Protein AF-P04823-F1 (afdb_monomer)

Organism: Rattus norvegicus (NCBI:txid10116)

Secondary structure (DSSP, 8-state):
-----TTHHHHHHHHHHHHHHHSTT----S--------EEE-HHHHHHHHHHHS-------HHHHHHHH-GGGHHHHHHHHHHHHHHH-TT-TTSHHHHHHHHHHHSPPPTTGGGS------SHHHHHHHHHHHHHT-TT---EEEPPPPPPPS------------

InterPro domains:
  IPR002183 Interleukin-3 [PF02059] (30-138)
  IPR002183 Interleukin-3 [PIRSF001939] (8-153)
  IPR002183 Interleukin-3 [PR00430] (43-54)
  IPR002183 Interleukin-3 [PR00430] (63-81)
  IPR002183 Interleukin-3 [PR00430] (126-138)
  IPR002183 Interleukin-3 [PTHR48489] (9-153)
  IPR009079 Four-helical cytokine-like, core [G3DSA:1.20.1250.10] (30-156)
  IPR009079 Four-helical cytokine-like, core [SSF47266] (41-144)

Radius of gyration: 30.12 Å; Cα contacts (8 Å, |Δi|>4): 145; chains: 1; bounding box: 92×44×74 Å

pLDDT: mean 78.8, std 20.77, range [36.59, 98.0]

Solvent-accessible surface area (backbone atoms only — not comparable to full-atom values): 10436 Å² total; per-residue (Å²): 138,85,78,86,80,86,62,66,63,65,59,63,62,49,57,64,58,57,59,59,60,61,65,71,70,59,74,70,93,66,84,82,72,87,65,61,58,65,40,74,43,58,37,54,58,48,43,50,58,49,50,74,76,38,75,98,54,82,72,82,59,64,68,60,52,52,55,50,62,34,74,88,37,46,44,36,33,52,54,38,51,52,53,51,36,52,74,68,44,67,82,35,89,77,52,50,57,66,45,55,57,55,44,49,61,50,41,69,83,58,93,64,44,87,80,51,85,48,69,86,65,89,46,68,67,52,37,43,22,50,50,43,56,31,49,71,62,59,76,80,49,50,71,34,78,24,64,51,75,80,76,80,67,98,69,85,90,79,92,65,86,72,75,84,64,100

Structure (mmCIF, N/CA/C/O backbone):
data_AF-P04823-F1
#
_entry.id   AF-P04823-F1
#
loop_
_atom_site.group_PDB
_atom_site.id
_atom_site.type_symbol
_atom_site.label_atom_id
_atom_site.label_alt_id
_atom_site.label_comp_id
_atom_site.label_asym_id
_atom_site.label_entity_id
_atom_site.label_seq_id
_atom_site.pdbx_PDB_ins_code
_atom_site.Cartn_x
_atom_site.Cartn_y
_atom_site.Cartn_z
_atom_site.occupancy
_atom_site.B_iso_or_equiv
_atom_site.auth_seq_id
_atom_site.auth_comp_id
_atom_site.auth_asym_id
_atom_site.auth_atom_id
_atom_site.pdbx_PDB_model_num
ATOM 1 N N . MET A 1 1 ? -77.287 -32.000 57.764 1.00 40.62 1 MET A N 1
ATOM 2 C CA . MET A 1 1 ? -76.406 -32.674 56.788 1.00 40.62 1 MET A CA 1
ATOM 3 C C . MET A 1 1 ? -74.976 -32.273 57.113 1.00 40.62 1 MET A C 1
ATOM 5 O O . MET A 1 1 ? -74.747 -31.126 57.470 1.00 40.62 1 MET A O 1
ATOM 9 N N . VAL A 1 2 ? -74.087 -33.256 57.140 1.00 40.62 2 VAL A N 1
ATOM 10 C CA . VAL A 1 2 ? -72.728 -33.217 57.691 1.00 40.62 2 VAL A CA 1
ATOM 11 C C . VAL A 1 2 ? -71.772 -32.410 56.801 1.00 40.62 2 VAL A C 1
ATOM 13 O O . VAL A 1 2 ? -71.825 -32.527 55.585 1.00 40.62 2 VAL A O 1
ATOM 16 N N . LEU A 1 3 ? -70.934 -31.616 57.475 1.00 41.72 3 LEU A N 1
ATOM 17 C CA . LEU A 1 3 ? -69.547 -31.221 57.183 1.00 41.72 3 LEU A CA 1
ATOM 18 C C . LEU A 1 3 ? -69.120 -30.888 55.737 1.00 41.72 3 LEU A C 1
ATOM 20 O O . LEU A 1 3 ? -69.034 -31.739 54.862 1.00 41.72 3 LEU A O 1
ATOM 24 N N . ALA A 1 4 ? -68.663 -29.640 55.610 1.00 42.84 4 ALA A N 1
ATOM 25 C CA . ALA A 1 4 ? -67.348 -29.259 55.094 1.00 42.84 4 ALA A CA 1
ATOM 26 C C . ALA A 1 4 ? -66.837 -29.936 53.808 1.00 42.84 4 ALA A C 1
ATOM 28 O O . ALA A 1 4 ? -66.298 -31.038 53.819 1.00 42.84 4 ALA A O 1
ATOM 29 N N . SER A 1 5 ? -66.781 -29.148 52.735 1.00 52.03 5 SER A N 1
ATOM 30 C CA . SER A 1 5 ? -65.640 -29.216 51.821 1.00 52.03 5 SER A CA 1
ATOM 31 C C . SER A 1 5 ? -65.336 -27.824 51.272 1.00 52.03 5 SER A C 1
ATOM 33 O O . SER A 1 5 ? -65.632 -27.474 50.135 1.00 52.03 5 SER A O 1
ATOM 35 N N . SER A 1 6 ? -64.764 -26.991 52.142 1.00 53.19 6 SER A N 1
ATOM 36 C CA . SER A 1 6 ? -64.259 -25.648 51.830 1.00 53.19 6 SER A CA 1
ATOM 37 C C . SER A 1 6 ? -62.862 -25.688 51.193 1.00 53.19 6 SER A C 1
ATOM 39 O O . SER A 1 6 ? -62.026 -24.838 51.484 1.00 53.19 6 SER A O 1
ATOM 41 N N . THR A 1 7 ? -62.566 -26.678 50.347 1.00 54.25 7 THR A N 1
ATOM 42 C CA . THR A 1 7 ? -61.258 -26.807 49.672 1.00 54.25 7 THR A CA 1
ATOM 43 C C . THR A 1 7 ? -61.274 -26.360 48.210 1.00 54.25 7 THR A C 1
ATOM 45 O O . THR A 1 7 ? -60.218 -26.276 47.589 1.00 54.25 7 THR A O 1
ATOM 48 N N . THR A 1 8 ? -62.424 -25.966 47.656 1.00 54.59 8 THR A N 1
ATOM 49 C CA . THR A 1 8 ? -62.510 -25.476 46.267 1.00 54.59 8 THR A CA 1
ATOM 50 C C . THR A 1 8 ? -61.957 -24.062 46.065 1.00 54.59 8 THR A C 1
ATOM 52 O O . THR A 1 8 ? -61.615 -23.703 44.943 1.00 54.59 8 THR A O 1
ATOM 55 N N . SER A 1 9 ? -61.781 -23.267 47.126 1.00 60.22 9 SER A N 1
ATOM 56 C CA . SER A 1 9 ? -61.265 -21.893 46.991 1.00 60.22 9 SER A CA 1
ATOM 57 C C . SER A 1 9 ? -59.746 -21.833 46.760 1.00 60.22 9 SER A C 1
ATOM 59 O O . SER A 1 9 ? -59.261 -20.992 46.004 1.00 60.22 9 SER A O 1
ATOM 61 N N . ILE A 1 10 ? -58.978 -22.771 47.333 1.00 55.28 10 ILE A N 1
ATOM 62 C CA . ILE A 1 10 ? -57.509 -22.774 47.199 1.00 55.28 10 ILE A CA 1
ATOM 63 C C . ILE A 1 10 ? -57.095 -23.132 45.761 1.00 55.28 10 ILE A C 1
ATOM 65 O O . ILE A 1 10 ? -56.166 -22.537 45.218 1.00 55.28 10 ILE A O 1
ATOM 69 N N . LEU A 1 11 ? -57.828 -24.040 45.105 1.00 53.28 11 LEU A N 1
ATOM 70 C CA . LEU A 1 11 ? -57.584 -24.396 43.703 1.00 53.28 11 LEU A CA 1
ATOM 71 C C . LEU A 1 11 ? -57.913 -23.246 42.736 1.00 53.28 11 LEU A C 1
ATOM 73 O O . LEU A 1 11 ? -57.177 -23.045 41.771 1.00 53.28 11 LEU A O 1
ATOM 77 N N . CYS A 1 12 ? -58.939 -22.435 43.020 1.00 55.97 12 CYS A N 1
ATOM 78 C CA . CYS A 1 12 ? -59.243 -21.252 42.206 1.00 55.97 12 CYS A CA 1
ATOM 79 C C . CYS A 1 12 ? -58.143 -20.180 42.267 1.00 55.97 12 CYS A C 1
ATOM 81 O O . CYS A 1 12 ? -57.945 -19.470 41.285 1.00 55.97 12 CYS A O 1
ATOM 83 N N . MET A 1 13 ? -57.393 -20.085 43.370 1.00 55.62 13 MET A N 1
ATOM 84 C CA . MET A 1 13 ? -56.285 -19.126 43.502 1.00 55.62 13 MET A CA 1
ATOM 85 C C . MET A 1 13 ? -54.973 -19.616 42.865 1.00 55.62 13 MET A C 1
ATOM 87 O O . MET A 1 13 ? -54.113 -18.798 42.547 1.00 55.62 13 MET A O 1
ATOM 91 N N . LEU A 1 14 ? -54.813 -20.923 42.622 1.00 58.12 14 LEU A N 1
ATOM 92 C CA . LEU A 1 14 ? -53.625 -21.477 41.951 1.00 58.12 14 LEU A CA 1
ATOM 93 C C . LEU A 1 14 ? -53.670 -21.333 40.420 1.00 58.12 14 LEU A C 1
ATOM 95 O O . LEU A 1 14 ? -52.626 -21.190 39.784 1.00 58.12 14 LEU A O 1
ATOM 99 N N . LEU A 1 15 ? -54.864 -21.315 39.824 1.00 59.16 15 LEU A N 1
ATOM 100 C CA . LEU A 1 15 ? -55.054 -21.144 38.379 1.00 59.16 15 LEU A CA 1
ATOM 101 C C . LEU A 1 15 ? -54.519 -19.812 37.805 1.00 59.16 15 LEU A C 1
ATOM 103 O O . LEU A 1 15 ? -53.869 -19.864 36.758 1.00 59.16 15 LEU A O 1
ATOM 107 N N . PRO A 1 16 ? -54.686 -18.634 38.446 1.00 56.44 16 PRO A N 1
ATOM 108 C CA . PRO A 1 16 ? -54.078 -17.407 37.931 1.00 56.44 16 PRO A CA 1
ATOM 109 C C . PRO A 1 16 ? -52.546 -17.400 38.046 1.00 56.44 16 PRO A C 1
ATOM 111 O O . PRO A 1 16 ? -51.890 -16.752 37.232 1.00 56.44 16 PRO A O 1
ATOM 114 N N . LEU A 1 17 ? -51.951 -18.148 38.986 1.00 59.09 17 LEU A N 1
ATOM 115 C CA . LEU A 1 17 ? -50.492 -18.198 39.126 1.00 59.09 17 LEU A CA 1
ATOM 116 C C . LEU A 1 17 ? -49.827 -18.939 37.950 1.00 59.09 17 LEU A C 1
ATOM 118 O O . LEU A 1 17 ? -48.756 -18.542 37.505 1.00 59.09 17 LEU A O 1
ATOM 122 N N . LEU A 1 18 ? -50.479 -19.967 37.396 1.00 58.69 18 LEU A N 1
ATOM 123 C CA . LEU A 1 18 ? -49.960 -20.745 36.260 1.00 58.69 18 LEU A CA 1
ATOM 124 C C . LEU A 1 18 ? -50.021 -19.994 34.920 1.00 58.69 18 LEU A C 1
ATOM 126 O O . LEU A 1 18 ? -49.142 -20.177 34.079 1.00 58.69 18 LEU A O 1
ATOM 130 N N . MET A 1 19 ? -50.993 -19.097 34.733 1.00 59.22 19 MET A N 1
ATOM 131 C CA . MET A 1 19 ? -51.067 -18.261 33.524 1.00 59.22 19 MET A CA 1
ATOM 132 C C . MET A 1 19 ? -49.934 -17.223 33.458 1.00 59.22 19 MET A C 1
ATOM 134 O O . MET A 1 19 ? -49.481 -16.880 32.367 1.00 59.22 19 MET A O 1
ATOM 138 N N . LEU A 1 20 ? -49.424 -16.761 34.607 1.00 57.81 20 LEU A N 1
ATOM 139 C CA . LEU A 1 20 ? -48.300 -15.818 34.662 1.00 57.81 20 LEU A CA 1
ATOM 140 C C . LEU A 1 20 ? -46.975 -16.452 34.209 1.00 57.81 20 LEU A C 1
ATOM 142 O O . LEU A 1 20 ? -46.163 -15.777 33.580 1.00 57.81 20 LEU A O 1
ATOM 146 N N . PHE A 1 21 ? -46.776 -17.756 34.427 1.00 54.66 21 PHE A N 1
ATOM 147 C CA . PHE A 1 21 ? -45.569 -18.444 33.952 1.00 54.66 21 PHE A CA 1
ATOM 148 C C . PHE A 1 21 ? -45.566 -18.710 32.439 1.00 54.66 21 PHE A C 1
ATOM 150 O O . PHE A 1 21 ? -44.496 -18.896 31.863 1.00 54.66 21 PHE A O 1
ATOM 157 N N . HIS A 1 22 ? -46.716 -18.649 31.760 1.00 50.31 22 HIS A N 1
ATOM 158 C CA . HIS A 1 22 ? -46.770 -18.840 30.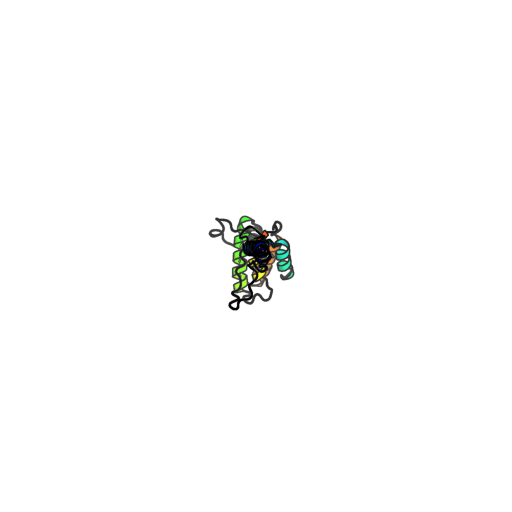307 1.00 50.31 22 HIS A CA 1
ATOM 159 C C . HIS A 1 22 ? -46.415 -17.592 29.487 1.00 50.31 22 HIS A C 1
ATOM 161 O O . HIS A 1 22 ? -46.068 -17.724 28.314 1.00 50.31 22 HIS A O 1
ATOM 167 N N . GLN A 1 23 ? -46.428 -16.395 30.083 1.00 51.19 23 GLN A N 1
ATOM 168 C CA . GLN A 1 23 ? -45.949 -15.183 29.404 1.00 51.19 23 GLN A CA 1
ATOM 169 C C . GLN A 1 23 ? -44.425 -15.000 29.503 1.00 51.19 23 GLN A C 1
ATOM 171 O O . GLN A 1 23 ? -43.860 -14.227 28.737 1.00 51.19 23 GLN A O 1
ATOM 176 N N . GLY A 1 24 ? -43.740 -15.756 30.371 1.00 51.25 24 GLY A N 1
ATOM 177 C CA . GLY A 1 24 ? -42.276 -15.731 30.492 1.00 51.25 24 GLY A CA 1
ATOM 178 C C . GLY A 1 24 ? -41.523 -16.528 29.419 1.00 51.25 24 GLY A C 1
ATOM 179 O O . GLY A 1 24 ? -40.315 -16.362 29.285 1.00 51.25 24 GLY A O 1
ATOM 180 N N . LEU A 1 25 ? -42.215 -17.373 28.643 1.00 48.38 25 LEU A N 1
ATOM 181 C CA . LEU A 1 25 ? -41.626 -18.137 27.532 1.00 48.38 25 LEU A CA 1
ATOM 182 C C . LEU A 1 25 ? -41.977 -17.589 26.147 1.00 48.38 25 LEU A C 1
ATOM 184 O O . LEU A 1 25 ? -41.623 -18.197 25.137 1.00 48.38 25 LEU A O 1
ATOM 188 N N . GLN A 1 26 ? -42.611 -16.417 26.079 1.00 46.41 26 GLN A N 1
ATOM 189 C CA . GLN A 1 26 ? -42.505 -15.608 24.874 1.00 46.41 26 GLN A CA 1
ATOM 190 C C . GLN A 1 26 ? -41.094 -15.027 24.867 1.00 46.41 26 GLN A C 1
ATOM 192 O O . GLN A 1 26 ? -40.849 -13.925 25.352 1.00 46.41 26 GLN A O 1
ATOM 197 N N . ILE A 1 27 ? -40.156 -15.830 24.351 1.00 41.59 27 ILE A N 1
ATOM 198 C CA . ILE A 1 27 ? -38.910 -15.351 23.765 1.00 41.59 27 ILE A CA 1
ATOM 199 C C . ILE A 1 27 ? -39.356 -14.281 22.780 1.00 41.59 27 ILE A C 1
ATOM 201 O O . ILE A 1 27 ? -39.873 -14.563 21.701 1.00 41.59 27 ILE A O 1
ATOM 205 N N . SER A 1 28 ? -39.294 -13.046 23.253 1.00 43.44 28 SER A N 1
ATOM 206 C CA . SER A 1 28 ? -39.579 -11.875 22.468 1.00 43.44 28 SER A CA 1
ATOM 207 C C . SER A 1 28 ? -38.518 -11.876 21.380 1.00 43.44 28 SER A C 1
ATOM 209 O O . SER A 1 28 ? -37.376 -11.494 21.622 1.00 43.44 28 SER A O 1
ATOM 211 N N . ASP A 1 29 ? -38.897 -12.308 20.180 1.00 48.09 29 ASP A N 1
ATOM 212 C CA . ASP A 1 29 ? -38.146 -12.133 18.932 1.00 48.09 29 ASP A CA 1
ATOM 213 C C . ASP A 1 29 ? -38.135 -10.644 18.519 1.00 48.09 29 ASP A C 1
ATOM 215 O O . ASP A 1 29 ? -38.262 -10.252 17.362 1.00 48.09 29 ASP A O 1
ATOM 219 N N . ARG A 1 30 ? -38.088 -9.760 19.520 1.00 36.97 30 ARG A N 1
ATOM 220 C CA . ARG A 1 30 ? -38.302 -8.331 19.403 1.00 36.97 30 ARG A CA 1
ATOM 221 C C . ARG A 1 30 ? -37.106 -7.625 20.011 1.00 36.97 30 ARG A C 1
ATOM 223 O O . ARG A 1 30 ? -37.131 -7.193 21.156 1.00 36.97 30 ARG A O 1
ATOM 230 N N . GLY A 1 31 ? -36.080 -7.528 19.173 1.00 50.50 31 GLY A N 1
ATOM 231 C CA . GLY A 1 31 ? -35.121 -6.433 19.163 1.00 50.50 31 GLY A CA 1
ATOM 232 C C . GLY A 1 31 ? -34.351 -6.237 20.461 1.00 50.50 31 GLY A C 1
ATOM 233 O O . GLY A 1 31 ? -34.670 -5.351 21.242 1.00 50.50 31 GLY A O 1
ATOM 234 N N . SER A 1 32 ? -33.271 -6.988 20.635 1.00 42.62 32 SER A N 1
ATOM 235 C CA . SER A 1 32 ? -32.143 -6.505 21.425 1.00 42.62 32 SER A CA 1
ATOM 236 C C . SER A 1 32 ? -30.887 -6.761 20.612 1.00 42.62 32 SER A C 1
ATOM 238 O O . SER A 1 32 ? -30.421 -7.884 20.461 1.00 42.62 32 SER A O 1
ATOM 240 N N . ASP A 1 33 ? -30.413 -5.680 20.007 1.00 45.34 33 ASP A N 1
ATOM 241 C CA . ASP A 1 33 ? -29.006 -5.463 19.727 1.00 45.34 33 ASP A CA 1
ATOM 242 C C . ASP A 1 33 ? -28.326 -6.502 18.832 1.00 45.34 33 ASP A C 1
ATOM 244 O O . ASP A 1 33 ? -27.230 -6.983 19.111 1.00 45.34 33 ASP A O 1
ATOM 248 N N . ALA A 1 34 ? -28.839 -6.618 17.605 1.00 46.88 34 ALA A N 1
ATOM 249 C CA . ALA A 1 34 ? -27.975 -6.754 16.428 1.00 46.88 34 ALA A CA 1
ATOM 250 C C . ALA A 1 34 ? -27.118 -5.482 16.198 1.00 46.88 34 ALA A C 1
ATOM 252 O O . ALA A 1 34 ? -26.800 -5.124 15.063 1.00 46.88 34 ALA A O 1
ATOM 253 N N . HIS A 1 35 ? -26.677 -4.820 17.277 1.00 49.09 35 HIS A N 1
ATOM 254 C CA . HIS A 1 35 ? -25.390 -4.153 17.323 1.00 49.09 35 HIS A CA 1
ATOM 255 C C . HIS A 1 35 ? -24.328 -5.240 17.117 1.00 49.09 35 HIS A C 1
ATOM 257 O O . HIS A 1 35 ? -23.563 -5.575 18.021 1.00 49.09 35 HIS A O 1
ATOM 263 N N . HIS A 1 36 ? -24.276 -5.800 15.901 1.00 54.69 36 HIS A N 1
ATOM 264 C CA . HIS A 1 36 ? -23.044 -6.288 15.318 1.00 54.69 36 HIS A CA 1
ATOM 265 C C . HIS A 1 36 ? -22.005 -5.259 15.720 1.00 54.69 36 HIS A C 1
ATOM 267 O O . HIS A 1 36 ? -22.132 -4.090 15.358 1.00 54.69 36 HIS A O 1
ATOM 273 N N . LEU A 1 37 ? -21.105 -5.664 16.611 1.00 59.41 37 LEU A N 1
ATOM 274 C CA . LEU A 1 37 ? -20.152 -4.785 17.264 1.00 59.41 37 LEU A CA 1
ATOM 275 C C . LEU A 1 37 ? -19.278 -4.179 16.165 1.00 59.41 37 LEU A C 1
ATOM 277 O O . LEU A 1 37 ? -18.270 -4.770 15.788 1.00 59.41 37 LEU A O 1
ATOM 281 N N . LEU A 1 38 ? -19.709 -3.054 15.594 1.00 68.00 38 LEU A N 1
ATOM 282 C CA . LEU A 1 38 ? -18.991 -2.348 14.549 1.00 68.00 38 LEU A CA 1
ATOM 283 C C . LEU A 1 38 ? -17.662 -1.943 15.165 1.00 68.00 38 LEU A C 1
ATOM 285 O O . LEU A 1 38 ? -17.609 -1.159 16.114 1.00 68.00 38 LEU A O 1
ATOM 289 N N . ARG A 1 39 ? -16.581 -2.531 14.662 1.00 80.38 39 ARG A N 1
ATOM 290 C CA . ARG A 1 39 ? -15.239 -2.148 15.072 1.00 80.38 39 ARG A CA 1
ATOM 291 C C . ARG A 1 39 ? -14.751 -1.100 14.091 1.00 80.38 39 ARG A C 1
ATOM 293 O O . ARG A 1 39 ? -14.839 -1.288 12.885 1.00 80.38 39 ARG A O 1
ATOM 300 N N . THR A 1 40 ? -14.180 -0.020 14.598 1.00 85.44 40 THR A N 1
ATOM 301 C CA . THR A 1 40 ? -13.481 0.939 13.743 1.00 85.44 40 THR A CA 1
ATOM 302 C C . THR A 1 40 ? -12.073 0.430 13.453 1.00 85.44 40 THR A C 1
ATOM 304 O O . THR A 1 40 ? -11.299 0.137 14.368 1.00 85.44 40 THR A O 1
ATOM 307 N N . LEU A 1 41 ? -11.743 0.310 12.172 1.00 89.00 41 LEU A N 1
ATOM 308 C CA . LEU A 1 41 ? -10.405 0.052 11.671 1.00 89.00 41 LEU A CA 1
ATOM 309 C C . LEU A 1 41 ? -9.658 1.381 11.541 1.00 89.00 41 LEU A C 1
ATOM 311 O O . LEU A 1 41 ? -10.032 2.235 10.736 1.00 89.00 41 LEU A O 1
ATOM 315 N N . ASP A 1 42 ? -8.588 1.553 12.314 1.00 92.62 42 ASP A N 1
ATOM 316 C CA . ASP A 1 42 ? -7.704 2.711 12.183 1.00 92.6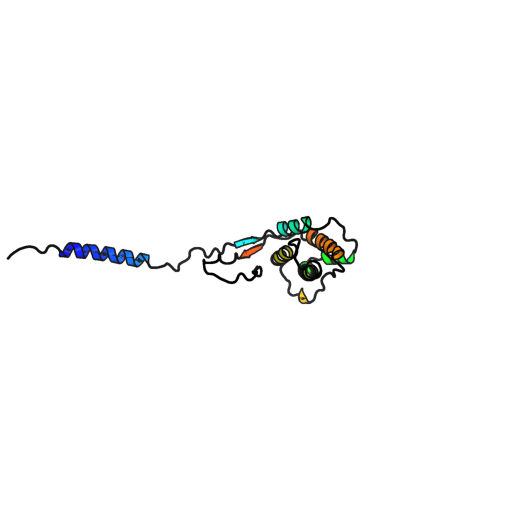2 42 ASP A CA 1
ATOM 317 C C . ASP A 1 42 ? -6.674 2.476 11.070 1.00 92.62 42 ASP A C 1
ATOM 319 O O . ASP A 1 42 ? -5.595 1.907 11.261 1.00 92.62 42 ASP A O 1
ATOM 323 N N . CYS A 1 43 ? -7.037 2.933 9.878 1.00 93.94 43 CYS A N 1
ATOM 324 C CA . CYS A 1 43 ? -6.236 2.814 8.669 1.00 93.94 43 CYS A CA 1
ATOM 325 C C . CYS A 1 43 ? -4.894 3.551 8.750 1.00 93.94 43 CYS A C 1
ATOM 327 O O . CYS A 1 43 ? -3.895 3.083 8.197 1.00 93.94 43 CYS A O 1
ATOM 329 N N . ARG A 1 44 ? -4.840 4.675 9.475 1.00 95.38 44 ARG A N 1
ATOM 330 C CA . ARG A 1 44 ? -3.602 5.438 9.657 1.00 95.38 44 ARG A CA 1
ATOM 331 C C . ARG A 1 44 ? -2.628 4.676 10.546 1.00 95.38 44 ARG A C 1
ATOM 333 O O . ARG A 1 44 ? -1.444 4.609 10.222 1.00 95.38 44 ARG A O 1
ATOM 340 N N . THR A 1 45 ? -3.121 4.074 11.624 1.00 94.81 45 THR A N 1
ATOM 341 C CA . THR A 1 45 ? -2.298 3.230 12.498 1.00 94.81 45 THR A CA 1
ATOM 342 C C . THR A 1 45 ? -1.722 2.038 11.733 1.00 94.81 45 THR A C 1
ATOM 344 O O . THR A 1 45 ? -0.523 1.790 11.819 1.00 94.81 45 THR A O 1
ATOM 347 N N . ILE A 1 46 ? -2.511 1.374 10.882 1.00 95.19 46 ILE A N 1
ATOM 348 C CA . ILE A 1 46 ? -2.016 0.268 10.040 1.00 95.19 46 ILE A CA 1
ATOM 349 C C . ILE A 1 46 ? -0.891 0.729 9.105 1.00 95.19 46 ILE A C 1
ATOM 351 O O . ILE A 1 46 ? 0.137 0.059 8.996 1.00 95.19 46 ILE A O 1
ATOM 355 N N . ALA A 1 47 ? -1.054 1.881 8.448 1.00 96.69 47 ALA A N 1
ATOM 356 C CA . ALA A 1 47 ? -0.009 2.455 7.604 1.00 96.69 47 ALA A CA 1
ATOM 357 C C . ALA A 1 47 ? 1.282 2.729 8.402 1.00 96.69 47 ALA A C 1
ATOM 359 O O . ALA A 1 47 ? 2.373 2.372 7.959 1.00 96.69 47 ALA A O 1
ATOM 360 N N . LEU A 1 48 ? 1.174 3.301 9.605 1.00 96.12 48 LEU A N 1
ATOM 361 C CA . LEU A 1 48 ? 2.326 3.541 10.479 1.00 96.12 48 LEU A CA 1
ATOM 362 C C . LEU A 1 48 ? 3.018 2.238 10.904 1.00 96.12 48 LEU A C 1
ATOM 364 O O . LEU A 1 48 ? 4.246 2.167 10.866 1.00 96.12 48 LEU A O 1
ATOM 368 N N . GLU A 1 49 ? 2.258 1.195 11.242 1.00 96.31 49 GLU A N 1
ATOM 369 C CA . GLU A 1 49 ? 2.812 -0.119 11.582 1.00 96.31 49 GLU A CA 1
ATOM 370 C C . GLU A 1 49 ? 3.610 -0.731 10.423 1.00 96.31 49 GLU A C 1
ATOM 372 O O . GLU A 1 49 ? 4.641 -1.359 10.658 1.00 96.31 49 GLU A O 1
ATOM 377 N N . ILE A 1 50 ? 3.175 -0.535 9.172 1.00 96.44 50 ILE A N 1
ATOM 378 C CA . ILE A 1 50 ? 3.949 -0.953 7.994 1.00 96.44 50 ILE A CA 1
ATOM 379 C C . ILE A 1 50 ? 5.251 -0.142 7.902 1.00 96.44 50 ILE A C 1
ATOM 381 O O . ILE A 1 50 ? 6.322 -0.715 7.710 1.00 96.44 50 ILE A O 1
ATOM 385 N N . LEU A 1 51 ? 5.197 1.183 8.079 1.00 96.00 51 LEU A N 1
ATOM 386 C CA . LEU A 1 51 ? 6.378 2.053 7.967 1.00 96.00 51 LEU A CA 1
ATOM 387 C C . LEU A 1 51 ? 7.478 1.733 8.982 1.00 96.00 51 LEU A C 1
ATOM 389 O O . LEU A 1 51 ? 8.657 1.876 8.649 1.00 96.00 51 LEU A O 1
ATOM 393 N N . VAL A 1 52 ? 7.114 1.309 10.194 1.00 96.25 52 VAL A N 1
ATOM 394 C CA . VAL A 1 52 ? 8.077 0.916 11.238 1.00 96.25 52 VAL A CA 1
ATOM 395 C C . VAL A 1 52 ? 8.869 -0.332 10.835 1.00 96.25 52 VAL A C 1
ATOM 397 O O . VAL A 1 52 ? 10.021 -0.481 11.231 1.00 96.25 52 VAL A O 1
ATOM 400 N N . LYS A 1 53 ? 8.288 -1.206 10.008 1.00 94.88 53 LYS A N 1
ATOM 401 C CA . LYS A 1 53 ? 8.900 -2.474 9.583 1.00 94.88 53 LYS A CA 1
ATOM 402 C C . LYS A 1 53 ? 9.745 -2.362 8.310 1.00 94.88 53 LYS A C 1
ATOM 404 O O . LYS A 1 53 ? 10.411 -3.321 7.927 1.00 94.88 53 LYS A O 1
ATOM 409 N N . LEU A 1 54 ? 9.726 -1.207 7.644 1.00 95.19 54 LEU A N 1
ATOM 410 C CA . LEU A 1 54 ? 10.423 -0.984 6.378 1.00 95.19 54 LEU A CA 1
ATOM 411 C C . LEU A 1 54 ? 11.722 -0.187 6.567 1.00 95.19 54 LEU A C 1
ATOM 413 O O . LEU A 1 54 ? 11.746 0.755 7.363 1.00 95.19 54 LEU A O 1
ATOM 417 N N . PRO A 1 55 ? 12.781 -0.478 5.787 1.00 93.75 55 PRO A N 1
ATOM 418 C CA . PRO A 1 55 ? 14.047 0.245 5.873 1.00 93.75 55 PRO A CA 1
ATOM 419 C C . PRO A 1 55 ? 13.874 1.725 5.519 1.00 93.75 55 PRO A C 1
ATOM 421 O O . PRO A 1 55 ? 13.096 2.085 4.636 1.00 93.75 55 PRO A O 1
ATOM 424 N N . VAL A 1 56 ? 14.636 2.603 6.175 1.00 92.75 56 VAL A N 1
ATOM 425 C CA . VAL A 1 56 ? 14.666 4.039 5.863 1.00 92.75 56 VAL A CA 1
ATOM 426 C C . VAL A 1 56 ? 15.551 4.255 4.636 1.00 92.75 56 VAL A C 1
ATOM 428 O O . VAL A 1 56 ? 16.708 4.646 4.730 1.00 92.75 56 VAL A O 1
ATOM 431 N N . SER A 1 57 ? 15.032 3.930 3.458 1.00 89.75 57 SER A N 1
ATOM 432 C CA . SER A 1 57 ? 15.721 4.151 2.186 1.00 89.75 57 SER A CA 1
ATOM 433 C C . SER A 1 57 ? 14.806 4.873 1.208 1.00 89.75 57 SER A C 1
ATOM 435 O O . SER A 1 57 ? 13.599 4.635 1.168 1.00 89.75 57 SER A O 1
ATOM 437 N N . GLY A 1 58 ? 15.386 5.805 0.453 1.00 89.6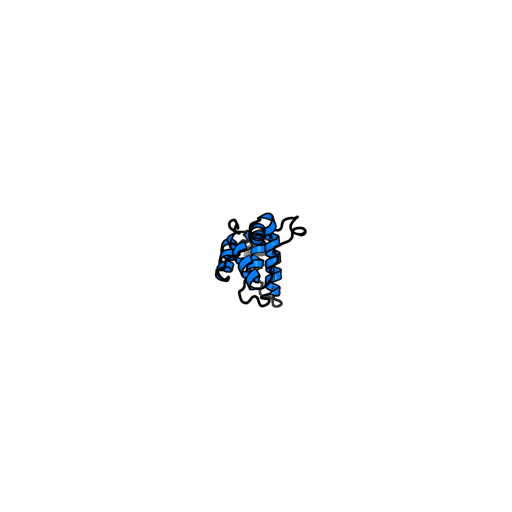2 58 GLY A N 1
ATOM 438 C CA . GLY A 1 58 ? 14.663 6.593 -0.535 1.00 89.62 58 GLY A CA 1
ATOM 439 C C . GLY A 1 58 ? 14.419 5.816 -1.826 1.00 89.62 58 GLY A C 1
ATOM 440 O O . GLY A 1 58 ? 15.248 5.016 -2.257 1.00 89.62 58 GLY A O 1
ATOM 441 N N . LEU A 1 59 ? 13.288 6.102 -2.465 1.00 94.94 59 LEU A N 1
ATOM 442 C CA . LEU A 1 59 ? 13.049 5.767 -3.864 1.00 94.94 59 LEU A CA 1
ATOM 443 C C . LEU A 1 59 ? 13.690 6.860 -4.731 1.00 94.94 59 LEU A C 1
ATOM 445 O O . LEU A 1 59 ? 13.512 8.042 -4.431 1.00 94.94 59 LEU A O 1
ATOM 449 N N . ASN A 1 60 ? 14.415 6.503 -5.793 1.00 93.38 60 ASN A N 1
ATOM 450 C CA . ASN A 1 60 ? 15.089 7.481 -6.667 1.00 93.38 60 ASN A CA 1
ATOM 451 C C . ASN A 1 60 ? 14.414 7.646 -8.035 1.00 93.38 60 ASN A C 1
ATOM 453 O O . ASN A 1 60 ? 14.525 8.715 -8.626 1.00 93.38 60 ASN A O 1
ATOM 457 N N . ASN A 1 61 ? 13.669 6.643 -8.501 1.00 95.12 61 ASN A N 1
ATOM 458 C CA . ASN A 1 61 ? 12.978 6.683 -9.787 1.00 95.12 61 ASN A CA 1
ATOM 459 C C . ASN A 1 61 ? 11.809 7.690 -9.760 1.00 95.12 61 ASN A C 1
ATOM 461 O O . ASN A 1 61 ? 10.941 7.616 -8.891 1.00 95.12 61 ASN A O 1
ATOM 465 N N . SER A 1 62 ? 11.811 8.653 -10.687 1.00 96.38 62 SER A N 1
ATOM 466 C CA . SER A 1 62 ? 10.798 9.714 -10.764 1.00 96.38 62 SER A CA 1
ATOM 467 C C . SER A 1 62 ? 9.432 9.200 -11.225 1.00 96.38 62 SER A C 1
ATOM 469 O O . SER A 1 62 ? 8.414 9.602 -10.659 1.00 96.38 62 SER A O 1
ATOM 471 N N . ASP A 1 63 ? 9.402 8.291 -12.197 1.00 96.06 63 ASP A N 1
ATOM 472 C CA . ASP A 1 63 ? 8.160 7.749 -12.755 1.00 96.06 63 ASP A CA 1
ATOM 473 C C . ASP A 1 63 ? 7.452 6.871 -11.724 1.00 96.06 63 ASP A C 1
ATOM 475 O O . ASP A 1 63 ? 6.253 7.021 -11.483 1.00 96.06 63 ASP A O 1
ATOM 479 N N . ASP A 1 64 ? 8.219 6.044 -11.006 1.00 97.31 64 ASP A N 1
ATOM 480 C CA . ASP A 1 64 ? 7.688 5.257 -9.892 1.00 97.31 64 ASP A CA 1
ATOM 481 C C . ASP A 1 64 ? 7.097 6.171 -8.811 1.00 97.31 64 ASP A C 1
ATOM 483 O O . ASP A 1 64 ? 5.998 5.929 -8.317 1.00 97.31 64 ASP A O 1
ATOM 487 N N . LYS A 1 65 ? 7.775 7.273 -8.460 1.00 97.56 65 LYS A N 1
ATOM 488 C CA . LYS A 1 65 ? 7.237 8.244 -7.492 1.00 97.56 65 LYS A CA 1
ATOM 489 C C . LYS A 1 65 ? 5.925 8.865 -7.960 1.00 97.56 65 LYS A C 1
ATOM 491 O O . LYS A 1 65 ? 5.037 9.070 -7.130 1.00 97.56 65 LYS A O 1
ATOM 496 N N . ALA A 1 66 ? 5.820 9.209 -9.242 1.00 96.75 66 ALA A N 1
ATOM 497 C CA . ALA A 1 66 ? 4.611 9.791 -9.811 1.00 96.75 66 ALA A CA 1
ATOM 498 C C . ALA A 1 66 ? 3.446 8.790 -9.748 1.00 96.75 66 ALA A C 1
ATOM 500 O O . ALA A 1 66 ? 2.388 9.116 -9.207 1.00 96.75 66 ALA A O 1
ATOM 501 N N . ASN A 1 67 ? 3.677 7.550 -10.185 1.00 96.88 67 ASN A N 1
ATOM 502 C CA . ASN A 1 67 ? 2.674 6.484 -10.168 1.00 96.88 67 ASN A CA 1
ATOM 503 C C . ASN A 1 67 ? 2.232 6.115 -8.746 1.00 96.88 67 ASN A C 1
ATOM 505 O O . ASN A 1 67 ? 1.042 5.944 -8.491 1.00 96.88 67 ASN A O 1
ATOM 509 N N . LEU A 1 68 ? 3.164 6.058 -7.792 1.00 97.50 68 LEU A N 1
ATOM 510 C CA . LEU A 1 68 ? 2.862 5.734 -6.395 1.00 97.50 68 LEU A CA 1
ATOM 511 C C . LEU A 1 68 ? 2.121 6.852 -5.648 1.00 97.50 68 LEU A C 1
ATOM 513 O O . LEU A 1 68 ? 1.433 6.576 -4.667 1.00 97.50 68 LEU A O 1
ATOM 517 N N . ARG A 1 69 ? 2.254 8.111 -6.084 1.00 95.75 69 ARG A N 1
ATOM 518 C CA . ARG A 1 69 ? 1.500 9.252 -5.532 1.00 95.75 69 ARG A CA 1
ATOM 519 C C . ARG A 1 69 ? 0.106 9.391 -6.122 1.00 95.75 69 ARG A C 1
ATOM 521 O O . ARG A 1 69 ? -0.738 10.037 -5.502 1.00 95.75 69 ARG A O 1
ATOM 528 N N . ASN A 1 70 ? -0.117 8.842 -7.310 1.00 94.75 70 ASN A N 1
ATOM 529 C CA . ASN A 1 70 ? -1.372 8.986 -8.021 1.00 94.75 70 ASN A CA 1
ATOM 530 C C . ASN A 1 70 ? -2.515 8.344 -7.218 1.00 94.75 70 ASN A C 1
ATOM 532 O O . ASN A 1 70 ? -2.511 7.138 -6.962 1.00 94.75 70 ASN A O 1
ATOM 536 N N . SER A 1 71 ? -3.503 9.152 -6.822 1.00 92.69 71 SER A N 1
ATOM 537 C CA . SER A 1 71 ? -4.651 8.688 -6.042 1.00 92.69 71 SER A CA 1
ATOM 538 C C . SER A 1 71 ? -5.475 7.640 -6.789 1.00 92.69 71 SER A C 1
ATOM 540 O O . SER A 1 71 ? -5.940 6.690 -6.163 1.00 92.69 71 SER A O 1
ATOM 542 N N . THR A 1 72 ? -5.578 7.756 -8.115 1.00 93.12 72 THR A N 1
ATOM 543 C CA . THR A 1 72 ? -6.295 6.811 -8.984 1.00 93.12 72 THR A CA 1
ATOM 544 C C . THR A 1 72 ? -5.621 5.440 -9.037 1.00 93.12 72 THR A C 1
ATOM 546 O O . THR A 1 72 ? -6.292 4.442 -9.253 1.00 93.12 72 THR A O 1
ATOM 549 N N . LEU A 1 73 ? -4.309 5.360 -8.791 1.00 95.69 73 LEU A N 1
ATOM 550 C CA . LEU A 1 73 ? -3.564 4.095 -8.788 1.00 95.69 73 LEU A CA 1
ATOM 551 C C . LEU A 1 73 ? -3.417 3.492 -7.389 1.00 95.69 73 LEU A C 1
ATOM 553 O O . LEU A 1 73 ? -2.768 2.460 -7.236 1.00 95.69 73 LEU A O 1
ATOM 557 N N . ARG A 1 74 ? -3.985 4.105 -6.340 1.00 95.38 74 ARG A N 1
ATOM 558 C CA . ARG A 1 74 ? -3.764 3.655 -4.956 1.00 95.38 74 ARG A CA 1
ATOM 559 C C . ARG A 1 74 ? -4.156 2.209 -4.748 1.00 95.38 74 ARG A C 1
ATOM 561 O O . ARG A 1 74 ? -3.368 1.460 -4.173 1.00 95.38 74 ARG A O 1
ATOM 568 N N . ARG A 1 75 ? -5.358 1.833 -5.186 1.00 96.06 75 ARG A N 1
ATOM 569 C CA . ARG A 1 75 ? -5.851 0.474 -4.998 1.00 96.06 75 ARG A CA 1
ATOM 570 C C . ARG A 1 75 ? -5.050 -0.530 -5.821 1.00 96.06 75 ARG A C 1
ATOM 572 O O . ARG A 1 75 ? -4.578 -1.517 -5.273 1.00 96.06 75 ARG A O 1
ATOM 579 N N . VAL A 1 76 ? -4.832 -0.230 -7.096 1.00 97.06 76 VAL A N 1
ATOM 580 C CA . VAL A 1 76 ? -4.063 -1.085 -8.009 1.00 97.06 76 VAL A CA 1
ATOM 581 C C . VAL A 1 76 ? -2.641 -1.316 -7.492 1.00 97.06 76 VAL A C 1
ATOM 583 O O . VAL A 1 76 ? -2.183 -2.451 -7.429 1.00 97.06 76 VAL A O 1
ATOM 586 N N . ASN A 1 77 ? -1.963 -0.265 -7.023 1.00 97.88 77 ASN A N 1
ATOM 587 C CA . ASN A 1 77 ? -0.638 -0.392 -6.418 1.00 97.88 77 ASN A CA 1
ATOM 588 C C . ASN A 1 77 ? -0.662 -1.254 -5.145 1.00 97.88 77 ASN A C 1
ATOM 590 O O . ASN A 1 77 ? 0.250 -2.050 -4.948 1.00 97.88 77 ASN A O 1
ATOM 594 N N . LEU A 1 78 ? -1.691 -1.139 -4.292 1.00 97.44 78 LEU A N 1
ATOM 595 C CA . LEU A 1 78 ? -1.849 -2.022 -3.126 1.00 97.44 78 LEU A CA 1
ATOM 596 C C . LEU A 1 78 ? -1.968 -3.493 -3.542 1.00 97.44 78 LEU A C 1
ATOM 598 O O . LEU A 1 78 ? -1.370 -4.362 -2.907 1.00 97.44 78 LEU A O 1
ATOM 602 N N . ASP A 1 79 ? -2.736 -3.769 -4.593 1.00 96.69 79 ASP A N 1
ATOM 603 C CA . ASP A 1 79 ? -2.894 -5.120 -5.122 1.00 96.69 79 ASP A CA 1
ATOM 604 C C . ASP A 1 79 ? -1.578 -5.661 -5.711 1.00 96.69 79 ASP A C 1
ATOM 606 O O . ASP A 1 79 ? -1.233 -6.811 -5.439 1.00 96.69 79 ASP A O 1
ATOM 610 N N . GLU A 1 80 ? -0.786 -4.837 -6.404 1.00 97.25 80 GLU A N 1
ATOM 611 C CA . GLU A 1 80 ? 0.567 -5.221 -6.843 1.00 97.25 80 GLU A CA 1
ATOM 612 C C . GLU A 1 80 ? 1.516 -5.481 -5.667 1.00 97.25 80 GLU A C 1
ATOM 614 O O . GLU A 1 80 ? 2.238 -6.477 -5.666 1.00 97.25 80 GLU A O 1
ATOM 619 N N . PHE A 1 81 ? 1.477 -4.670 -4.604 1.00 97.62 81 PHE A N 1
ATOM 620 C CA . PHE A 1 81 ? 2.279 -4.945 -3.408 1.00 97.62 81 PHE A CA 1
ATOM 621 C C . PHE A 1 81 ? 1.896 -6.262 -2.734 1.00 97.62 81 PHE A C 1
ATOM 623 O O . PHE A 1 81 ? 2.771 -6.950 -2.218 1.00 97.62 81 PHE A O 1
ATOM 630 N N . LEU A 1 82 ? 0.618 -6.645 -2.739 1.00 96.25 82 LEU A N 1
ATOM 631 C CA . LEU A 1 82 ? 0.195 -7.939 -2.199 1.00 96.25 82 LEU A CA 1
ATOM 632 C C . LEU A 1 82 ? 0.723 -9.115 -3.023 1.00 96.25 82 LEU A C 1
ATOM 634 O O . LEU A 1 82 ? 1.151 -10.104 -2.428 1.00 96.25 82 LEU A O 1
ATOM 638 N N . LYS A 1 83 ? 0.731 -8.996 -4.356 1.00 95.69 83 LYS A N 1
ATOM 639 C CA . LYS A 1 83 ? 1.333 -10.000 -5.248 1.00 95.69 83 LYS A CA 1
ATOM 640 C C . LYS A 1 83 ? 2.841 -10.107 -5.008 1.00 95.69 83 LYS A C 1
ATOM 642 O O . LYS A 1 83 ? 3.345 -11.195 -4.759 1.00 95.69 83 LYS A O 1
ATOM 647 N N . SER A 1 84 ? 3.552 -8.979 -4.988 1.00 95.94 84 SER A N 1
ATOM 648 C CA . SER A 1 84 ? 5.001 -8.962 -4.753 1.00 95.94 84 SER A CA 1
ATOM 649 C C . SER A 1 84 ? 5.393 -9.420 -3.346 1.00 95.94 84 SER A C 1
ATOM 651 O O . SER A 1 84 ? 6.426 -10.057 -3.181 1.00 95.94 84 SER A O 1
ATOM 653 N N . GLN A 1 85 ? 4.582 -9.139 -2.321 1.00 94.12 85 GLN A N 1
ATOM 654 C CA . GLN A 1 85 ? 4.820 -9.650 -0.967 1.00 94.12 85 GLN A CA 1
ATOM 655 C C . GLN A 1 85 ? 4.745 -11.181 -0.936 1.00 94.12 85 GLN A C 1
ATOM 657 O O . GLN A 1 85 ? 5.537 -11.817 -0.252 1.00 94.12 85 GLN A O 1
ATOM 662 N N . GLU A 1 86 ? 3.812 -11.784 -1.675 1.00 92.81 86 GLU A N 1
ATOM 663 C CA . GLU A 1 86 ? 3.724 -13.241 -1.799 1.00 92.81 86 GLU A CA 1
ATOM 664 C C . GLU A 1 86 ? 4.923 -13.845 -2.539 1.00 92.81 86 GLU A C 1
ATOM 666 O O . GLU A 1 86 ? 5.387 -14.917 -2.157 1.00 92.81 86 GLU A O 1
ATOM 671 N N . GLU A 1 87 ? 5.456 -13.142 -3.537 1.00 94.44 87 GLU A N 1
ATOM 672 C CA . GLU A 1 87 ? 6.649 -13.556 -4.279 1.00 94.44 87 GLU A CA 1
ATOM 673 C C . GLU A 1 87 ? 7.935 -13.446 -3.442 1.00 94.44 87 GLU A C 1
ATOM 675 O O . GLU A 1 87 ? 8.736 -14.380 -3.406 1.00 94.44 87 GLU A O 1
ATOM 680 N N . PHE A 1 88 ? 8.140 -12.320 -2.752 1.00 93.44 88 PHE A N 1
ATOM 681 C CA . PHE A 1 88 ? 9.419 -12.005 -2.108 1.00 93.44 88 PHE A CA 1
ATOM 682 C C . PHE A 1 88 ? 9.493 -12.342 -0.606 1.00 93.44 88 PHE A C 1
ATOM 684 O O . PHE A 1 88 ? 10.596 -12.474 -0.076 1.00 93.44 88 PHE A O 1
ATOM 691 N N . ASP A 1 89 ? 8.361 -12.471 0.096 1.00 88.31 89 ASP A N 1
ATOM 692 C CA . ASP A 1 89 ? 8.272 -12.800 1.534 1.00 88.31 89 ASP A CA 1
ATOM 693 C C . ASP A 1 89 ? 6.989 -13.609 1.813 1.00 88.31 89 ASP A C 1
ATOM 695 O O . 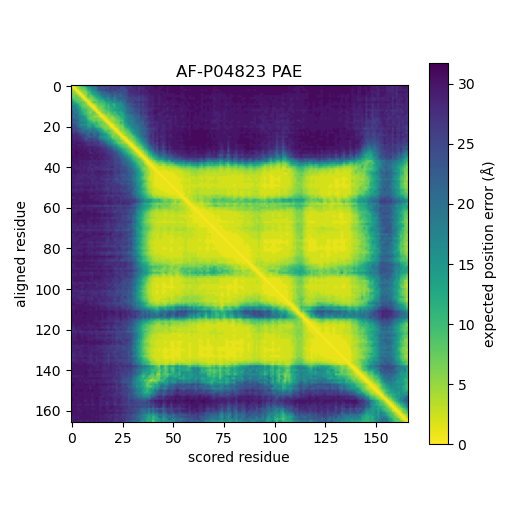ASP A 1 89 ? 6.072 -13.188 2.526 1.00 88.31 89 ASP A O 1
ATOM 699 N N . SER A 1 90 ? 6.919 -14.800 1.211 1.00 88.19 90 SER A N 1
ATOM 700 C CA . SER A 1 90 ? 5.754 -15.697 1.259 1.00 88.19 90 SER A CA 1
ATOM 701 C C . SER A 1 90 ? 5.359 -16.142 2.671 1.00 88.19 90 SER A C 1
ATOM 703 O O . SER A 1 90 ? 4.184 -16.412 2.923 1.00 88.19 90 SER A O 1
ATOM 705 N N . GLN A 1 91 ? 6.321 -16.191 3.596 1.00 88.50 91 GLN A N 1
ATOM 706 C CA . GLN A 1 91 ? 6.094 -16.539 5.000 1.00 88.50 91 GLN A CA 1
ATOM 707 C C . GLN A 1 91 ? 5.529 -15.374 5.827 1.00 88.50 91 GLN A C 1
ATOM 709 O O . GLN A 1 91 ? 5.197 -15.578 6.991 1.00 88.50 91 GLN A O 1
ATOM 714 N N . ASP A 1 92 ? 5.414 -14.174 5.244 1.00 87.81 92 ASP A N 1
ATOM 715 C CA . ASP A 1 92 ? 4.989 -12.945 5.921 1.00 87.81 92 ASP A CA 1
ATOM 716 C C . ASP A 1 92 ? 5.735 -12.719 7.245 1.00 87.81 92 ASP A C 1
ATOM 718 O O . ASP A 1 92 ? 5.139 -12.372 8.264 1.00 87.81 92 ASP A O 1
ATOM 722 N N . THR A 1 93 ? 7.060 -12.913 7.239 1.00 85.50 93 THR A N 1
ATOM 723 C CA . THR A 1 93 ? 7.907 -12.848 8.451 1.00 85.50 93 THR A CA 1
ATOM 724 C C . THR A 1 93 ? 7.809 -11.514 9.195 1.00 85.50 93 THR A C 1
ATOM 726 O O . THR A 1 93 ? 8.168 -11.401 10.367 1.00 85.50 93 THR A O 1
ATOM 729 N N . THR A 1 94 ? 7.313 -10.488 8.508 1.00 88.69 94 THR A N 1
ATOM 730 C CA . THR A 1 94 ? 7.142 -9.129 9.006 1.00 88.69 94 THR A CA 1
ATOM 731 C C . THR A 1 94 ? 5.675 -8.739 9.216 1.00 88.69 94 THR A C 1
ATOM 733 O O . THR A 1 94 ? 5.399 -7.581 9.510 1.00 88.69 94 THR A O 1
ATOM 736 N N . ASP A 1 95 ? 4.699 -9.638 9.107 1.00 92.12 95 ASP A N 1
ATOM 737 C CA . ASP A 1 95 ? 3.254 -9.338 9.101 1.00 92.12 95 ASP A CA 1
ATOM 738 C C . ASP A 1 95 ? 2.838 -8.193 8.146 1.00 92.12 95 ASP A C 1
ATOM 740 O O . ASP A 1 95 ? 1.862 -7.474 8.416 1.00 92.12 95 ASP A O 1
ATOM 744 N N . ILE A 1 96 ? 3.610 -7.925 7.092 1.00 94.81 96 ILE A N 1
ATOM 745 C CA . ILE A 1 96 ? 3.306 -6.874 6.119 1.00 94.81 96 ILE A CA 1
ATOM 746 C C . ILE A 1 96 ? 2.112 -7.307 5.267 1.00 94.81 96 ILE A C 1
ATOM 748 O O . ILE A 1 96 ? 1.198 -6.502 5.081 1.00 94.81 96 ILE A O 1
ATOM 752 N N . LYS A 1 97 ? 2.044 -8.571 4.824 1.00 95.19 97 LYS A N 1
ATOM 753 C CA . LYS A 1 97 ? 0.927 -9.116 4.027 1.00 95.19 97 LYS A CA 1
ATOM 754 C C . LYS A 1 97 ? -0.393 -8.923 4.762 1.00 95.19 97 LYS A C 1
ATOM 756 O O . LYS A 1 97 ? -1.322 -8.345 4.199 1.00 95.19 97 LYS A O 1
ATOM 761 N N . SER A 1 98 ? -0.465 -9.314 6.036 1.00 92.88 98 SER A N 1
ATOM 762 C CA . SER A 1 98 ? -1.692 -9.149 6.832 1.00 92.88 98 SER A CA 1
ATOM 763 C C . SER A 1 98 ? -2.124 -7.680 6.996 1.00 92.88 98 SER A C 1
ATOM 765 O O . SER A 1 98 ? -3.319 -7.378 7.032 1.00 92.88 98 SER A O 1
ATOM 767 N N . LYS A 1 99 ? -1.181 -6.732 7.063 1.00 95.19 99 LYS A N 1
ATOM 768 C CA . LYS A 1 99 ? -1.475 -5.288 7.153 1.00 95.19 99 LYS A CA 1
ATOM 769 C C . LYS A 1 99 ? -1.905 -4.700 5.814 1.00 95.19 99 LYS A C 1
ATOM 771 O O . LYS A 1 99 ? -2.868 -3.937 5.780 1.00 95.19 99 LYS A O 1
ATOM 776 N N . LEU A 1 100 ? -1.259 -5.092 4.717 1.00 96.31 100 LEU A N 1
ATOM 777 C CA . LEU A 1 100 ? -1.677 -4.725 3.362 1.00 96.31 100 LEU A CA 1
ATOM 778 C C . LEU A 1 100 ? -3.091 -5.236 3.063 1.00 96.31 100 LEU A C 1
ATOM 780 O O . LEU A 1 100 ? -3.906 -4.507 2.505 1.00 96.31 100 LEU A O 1
ATOM 784 N N . GLN A 1 101 ? -3.423 -6.452 3.506 1.00 95.06 101 GLN A N 1
ATOM 785 C CA . GLN A 1 101 ? -4.784 -6.982 3.407 1.00 95.06 101 GLN A CA 1
ATOM 786 C C . GLN A 1 101 ? -5.789 -6.112 4.167 1.00 95.06 101 GLN A C 1
ATOM 788 O O . GLN A 1 101 ? -6.839 -5.798 3.623 1.00 95.06 101 GLN A O 1
ATOM 793 N N . LYS A 1 102 ? -5.467 -5.647 5.379 1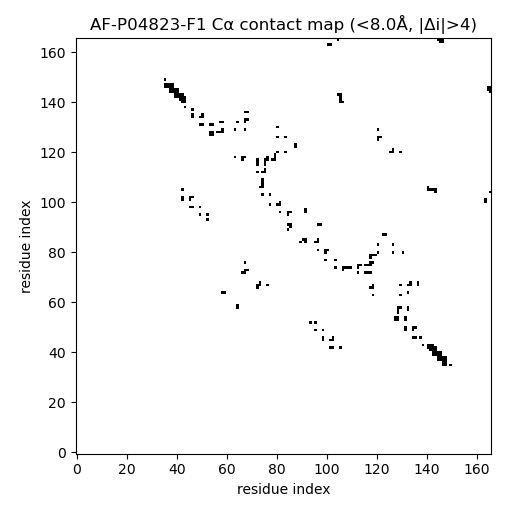.00 93.38 102 LYS A N 1
ATOM 794 C CA . LYS A 1 102 ? -6.342 -4.717 6.117 1.00 93.38 102 LYS A CA 1
ATOM 795 C C . LYS A 1 102 ? -6.469 -3.357 5.429 1.00 93.38 102 LYS A C 1
ATOM 797 O O . LYS A 1 102 ? -7.557 -2.790 5.416 1.00 93.38 102 LYS A O 1
ATOM 802 N N . LEU A 1 103 ? -5.400 -2.851 4.802 1.00 94.94 103 LEU A N 1
ATOM 803 C CA . LEU A 1 103 ? -5.468 -1.623 3.999 1.00 94.94 103 LEU A CA 1
ATOM 804 C C . LEU A 1 103 ? -6.439 -1.738 2.818 1.00 94.94 103 LEU A C 1
ATOM 806 O O . LEU A 1 103 ? -6.919 -0.709 2.347 1.00 94.94 103 LEU A O 1
ATOM 810 N N . LYS A 1 104 ? -6.812 -2.951 2.382 1.00 94.38 104 LYS A N 1
ATOM 811 C CA . LYS A 1 104 ? -7.870 -3.121 1.377 1.00 94.38 104 LYS A CA 1
ATOM 812 C C . LYS A 1 104 ? -9.218 -2.581 1.839 1.00 94.38 104 LYS A C 1
ATOM 814 O O . LYS A 1 104 ? -9.966 -2.106 0.992 1.00 94.38 104 LYS A O 1
ATOM 819 N N . CYS A 1 105 ? -9.508 -2.625 3.138 1.00 91.50 105 CYS A N 1
ATOM 820 C CA . CYS A 1 105 ? -10.714 -2.010 3.691 1.00 91.50 105 CYS A CA 1
ATOM 821 C C . CYS A 1 105 ? -10.642 -0.481 3.653 1.00 91.50 105 CYS A C 1
ATOM 823 O O . CYS A 1 105 ? -11.659 0.188 3.542 1.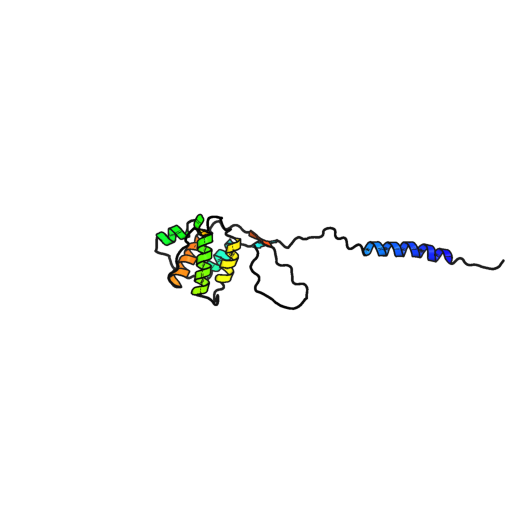00 91.50 105 CYS A O 1
ATOM 825 N N . CYS A 1 106 ? -9.433 0.071 3.739 1.00 92.44 106 CYS A N 1
ATOM 826 C CA . CYS A 1 106 ? -9.177 1.507 3.816 1.00 92.44 106 CYS A CA 1
ATOM 827 C C . CYS A 1 106 ? -9.146 2.197 2.449 1.00 92.44 106 CYS A C 1
ATOM 829 O O . CYS A 1 106 ? -9.269 3.417 2.365 1.00 92.44 106 CYS A O 1
ATOM 831 N N . ILE A 1 107 ? -8.912 1.427 1.386 1.00 93.06 107 ILE A N 1
ATOM 832 C CA . ILE A 1 107 ? -8.746 1.919 0.021 1.00 93.06 107 ILE A CA 1
ATOM 833 C C . ILE A 1 107 ? -9.756 1.168 -0.854 1.00 93.06 107 ILE A C 1
ATOM 835 O O . ILE A 1 107 ? -9.446 0.058 -1.312 1.00 93.06 107 ILE A O 1
ATOM 839 N N . PRO A 1 108 ? -10.970 1.724 -1.047 1.00 89.62 108 PRO A N 1
ATOM 840 C CA . PRO A 1 108 ? -12.012 1.068 -1.824 1.00 89.62 108 PRO A CA 1
ATOM 841 C C . PRO A 1 108 ? -11.575 0.908 -3.280 1.00 89.62 108 PRO A C 1
ATOM 843 O O . PRO A 1 108 ? -10.830 1.733 -3.811 1.00 89.62 108 PRO A O 1
ATOM 846 N N . ALA A 1 109 ? -12.045 -0.163 -3.914 1.00 92.00 109 ALA A N 1
ATOM 847 C CA . ALA A 1 109 ? -11.810 -0.385 -5.331 1.00 92.00 109 ALA A CA 1
ATOM 848 C C . ALA A 1 109 ? -12.693 0.533 -6.183 1.00 92.00 109 ALA A C 1
ATOM 850 O O . ALA A 1 109 ? -13.870 0.736 -5.877 1.00 92.00 109 ALA A O 1
ATOM 851 N N . ALA A 1 110 ? -12.128 1.060 -7.263 1.00 91.50 110 ALA A N 1
ATOM 852 C CA . ALA A 1 110 ? -12.855 1.775 -8.298 1.00 91.50 110 ALA A CA 1
ATOM 853 C C . ALA A 1 110 ? -13.152 0.849 -9.486 1.00 91.50 110 ALA A C 1
ATOM 855 O O . ALA A 1 110 ? -12.426 -0.105 -9.765 1.00 91.50 110 ALA A O 1
ATOM 856 N N . ALA A 1 111 ? -14.209 1.158 -10.242 1.00 90.88 111 ALA A N 1
ATOM 857 C CA . ALA A 1 111 ? -14.602 0.366 -11.412 1.00 90.88 111 ALA A CA 1
ATOM 858 C C . ALA A 1 111 ? -13.492 0.279 -12.482 1.00 90.88 111 ALA A C 1
ATOM 860 O O . ALA A 1 111 ? -13.372 -0.724 -13.181 1.00 90.88 111 ALA A O 1
ATOM 861 N N . SER A 1 112 ? -12.656 1.316 -12.585 1.00 90.38 112 SER A N 1
ATOM 862 C CA . SER A 1 112 ? -11.542 1.398 -13.534 1.00 90.38 112 SER A CA 1
ATOM 863 C C . SER A 1 112 ? -10.274 0.663 -13.092 1.00 90.38 112 SER A C 1
ATOM 865 O O . SER A 1 112 ? -9.335 0.589 -13.876 1.00 90.38 112 SER A O 1
ATOM 867 N N . ASP A 1 113 ? -10.201 0.127 -11.871 1.00 90.31 113 ASP A N 1
ATOM 868 C CA . ASP A 1 113 ? -8.949 -0.438 -11.341 1.00 90.31 113 ASP A CA 1
ATOM 869 C C . ASP A 1 113 ? -8.449 -1.632 -12.162 1.00 90.31 113 ASP A C 1
ATOM 871 O O . ASP A 1 113 ? -7.248 -1.809 -12.337 1.00 90.31 113 ASP A O 1
ATOM 875 N N . SER A 1 114 ? -9.369 -2.419 -12.726 1.00 88.62 114 SER A N 1
ATOM 876 C CA . SER A 1 114 ? -9.045 -3.616 -13.514 1.00 88.62 114 SER A CA 1
ATOM 877 C C . SER A 1 114 ? -8.255 -3.345 -14.801 1.00 88.62 114 SER A C 1
ATOM 879 O O . SER A 1 114 ? -7.596 -4.253 -15.302 1.00 88.62 114 SER A O 1
ATOM 881 N N . VAL A 1 115 ? -8.312 -2.122 -15.341 1.00 91.62 115 VAL A N 1
ATOM 882 C CA . VAL A 1 115 ? -7.644 -1.749 -16.602 1.00 91.62 115 VAL A CA 1
ATOM 883 C C . VAL A 1 115 ? -6.372 -0.929 -16.395 1.00 91.62 115 VAL A C 1
ATOM 885 O O . VAL A 1 115 ? -5.657 -0.652 -17.357 1.00 91.62 115 VAL A O 1
ATOM 888 N N . LEU A 1 116 ? -6.087 -0.511 -15.162 1.00 93.25 116 LEU A N 1
ATOM 889 C CA . LEU A 1 116 ? -4.940 0.332 -14.853 1.00 93.25 116 LEU A CA 1
ATOM 890 C C . LEU A 1 116 ? -3.736 -0.535 -14.456 1.00 93.25 116 LEU A C 1
ATOM 892 O O . LEU A 1 11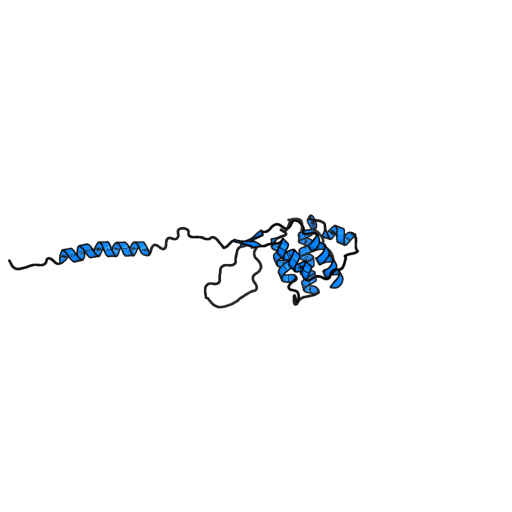6 ? -3.885 -1.448 -13.645 1.00 93.25 116 LEU A O 1
ATOM 896 N N . PRO A 1 117 ? -2.531 -0.262 -14.987 1.00 93.44 117 PRO A N 1
ATOM 897 C CA . PRO A 1 117 ? -1.327 -0.947 -14.544 1.00 93.44 117 PRO A CA 1
ATOM 898 C C . PRO A 1 117 ? -0.848 -0.371 -13.207 1.00 93.44 117 PRO A C 1
ATOM 900 O O . PRO A 1 117 ? -0.771 0.848 -13.029 1.00 93.44 117 PRO A O 1
ATOM 903 N N . GLY A 1 118 ? -0.504 -1.252 -12.269 1.00 93.50 118 GLY A N 1
ATOM 904 C CA . GLY A 1 118 ? 0.193 -0.869 -11.043 1.00 93.50 118 GLY A C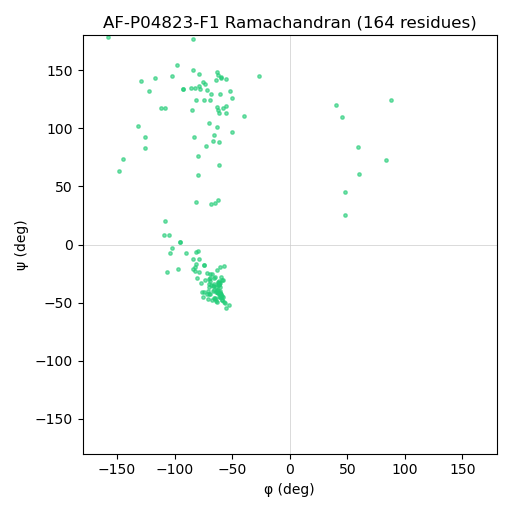A 1
ATOM 905 C C . GLY A 1 118 ? 1.704 -0.768 -11.246 1.00 93.50 118 GLY A C 1
ATOM 906 O O . GLY A 1 118 ? 2.236 -1.040 -12.324 1.00 93.50 118 GLY A O 1
ATOM 907 N N . VAL A 1 119 ? 2.410 -0.367 -10.191 1.00 95.31 119 VAL A N 1
ATOM 908 C CA . VAL A 1 119 ? 3.876 -0.343 -10.186 1.00 95.31 119 VAL A CA 1
ATOM 909 C C . VAL A 1 119 ? 4.449 -1.761 -10.315 1.00 95.31 119 VAL A C 1
ATOM 911 O O . VAL A 1 119 ? 3.958 -2.700 -9.695 1.00 95.31 119 VAL A O 1
ATOM 914 N N . TYR A 1 120 ? 5.534 -1.905 -11.073 1.00 95.88 120 TYR A N 1
ATOM 915 C CA . TYR A 1 120 ? 6.330 -3.132 -11.101 1.00 95.88 120 TYR A CA 1
ATOM 916 C C . TYR A 1 120 ? 7.359 -3.121 -9.966 1.00 95.88 120 TYR A C 1
ATOM 918 O O . TYR A 1 120 ? 8.048 -2.115 -9.790 1.00 95.88 120 TYR A O 1
ATOM 926 N N . ASN A 1 121 ? 7.508 -4.226 -9.234 1.00 96.12 121 ASN A N 1
ATOM 927 C CA . ASN A 1 121 ? 8.541 -4.390 -8.208 1.00 96.12 121 ASN A CA 1
ATOM 928 C C . ASN A 1 121 ? 9.600 -5.3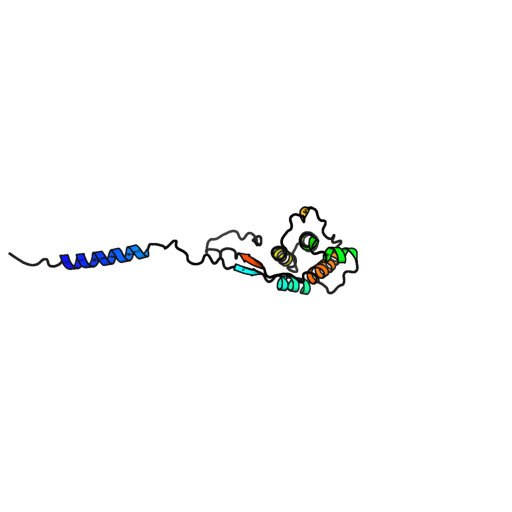76 -8.709 1.00 96.12 121 ASN A C 1
ATOM 930 O O . ASN A 1 121 ? 9.294 -6.535 -8.965 1.00 96.12 121 ASN A O 1
ATOM 934 N N . LYS A 1 122 ? 10.841 -4.912 -8.865 1.00 95.44 122 LYS A N 1
ATOM 935 C CA . LYS A 1 122 ? 11.917 -5.692 -9.495 1.00 95.44 122 LYS A CA 1
ATOM 936 C C . LYS A 1 122 ? 12.472 -6.800 -8.600 1.00 95.44 122 LYS A C 1
ATOM 938 O O . LYS A 1 122 ? 12.818 -7.868 -9.092 1.00 95.44 122 LYS A O 1
ATOM 943 N N . ASP A 1 123 ? 12.640 -6.492 -7.322 1.00 95.00 123 ASP A N 1
ATOM 944 C CA . ASP A 1 123 ? 13.228 -7.358 -6.306 1.00 95.00 123 ASP A CA 1
ATOM 945 C C . ASP A 1 123 ? 12.758 -6.913 -4.910 1.00 95.00 123 ASP A C 1
ATOM 947 O O . ASP A 1 123 ? 12.019 -5.934 -4.766 1.00 95.00 123 ASP A O 1
ATOM 951 N N . LEU A 1 124 ? 13.190 -7.626 -3.866 1.00 94.06 124 LEU A N 1
ATOM 952 C CA . LEU A 1 124 ? 12.794 -7.353 -2.482 1.00 94.06 124 LEU A CA 1
ATOM 953 C C . LEU A 1 124 ? 13.200 -5.947 -1.994 1.00 94.06 124 LEU A C 1
ATOM 955 O O . LEU A 1 124 ? 12.493 -5.360 -1.171 1.00 94.06 124 LEU A O 1
ATOM 959 N N . ASP A 1 125 ? 14.329 -5.403 -2.453 1.00 95.00 125 ASP A N 1
ATOM 960 C CA . ASP A 1 125 ? 14.795 -4.073 -2.042 1.00 95.00 125 ASP A CA 1
ATOM 961 C C . ASP A 1 125 ? 13.976 -2.970 -2.728 1.00 95.00 125 ASP A C 1
ATOM 963 O O . ASP A 1 125 ? 13.493 -2.046 -2.064 1.00 95.00 125 ASP A O 1
ATOM 967 N N . ASP A 1 126 ? 13.737 -3.111 -4.033 1.00 96.38 126 ASP A N 1
ATOM 968 C CA . ASP A 1 126 ? 12.849 -2.241 -4.805 1.00 96.38 126 ASP A CA 1
ATOM 969 C C . ASP A 1 126 ? 11.424 -2.253 -4.233 1.00 96.38 126 ASP A C 1
ATOM 971 O O . ASP A 1 126 ? 10.866 -1.192 -3.939 1.00 96.38 126 ASP A O 1
ATOM 975 N N . PHE A 1 127 ? 10.883 -3.444 -3.955 1.00 96.06 127 PHE A N 1
ATOM 976 C CA . PHE A 1 127 ? 9.600 -3.635 -3.280 1.00 96.06 127 PHE A CA 1
ATOM 977 C C . PHE A 1 127 ? 9.531 -2.855 -1.960 1.00 96.06 127 PHE A C 1
ATOM 979 O O . PHE A 1 127 ? 8.613 -2.058 -1.760 1.00 96.06 127 PHE A O 1
ATOM 986 N N . LYS A 1 128 ? 10.517 -3.016 -1.063 1.00 96.31 128 LYS A N 1
ATOM 987 C CA . LYS A 1 128 ? 10.533 -2.334 0.245 1.00 96.31 128 LYS A CA 1
ATOM 988 C C . LYS A 1 128 ? 10.599 -0.812 0.105 1.00 96.31 128 LYS A C 1
ATOM 990 O O . LYS A 1 128 ? 9.894 -0.100 0.829 1.00 96.31 128 LYS A O 1
ATOM 995 N N . LYS A 1 129 ? 11.416 -0.297 -0.820 1.00 97.50 129 LYS A N 1
ATOM 996 C CA . LYS A 1 129 ? 11.545 1.147 -1.092 1.00 97.50 129 LYS A CA 1
ATOM 997 C C . LYS A 1 129 ? 10.251 1.732 -1.652 1.00 97.50 129 LYS A C 1
ATOM 999 O O . LYS A 1 129 ? 9.785 2.766 -1.164 1.00 97.50 129 LYS A O 1
ATOM 1004 N N . LYS A 1 130 ? 9.653 1.068 -2.644 1.00 98.00 130 LYS A N 1
ATOM 1005 C CA . LYS A 1 130 ? 8.386 1.474 -3.263 1.00 98.00 130 LYS A CA 1
ATOM 1006 C C . LYS A 1 130 ? 7.234 1.403 -2.278 1.00 98.00 130 LYS A C 1
ATOM 1008 O O . LYS A 1 130 ? 6.503 2.383 -2.151 1.00 98.00 130 LYS A O 1
ATOM 1013 N N . LEU A 1 131 ? 7.125 0.318 -1.514 1.00 97.50 131 LEU A N 1
ATOM 1014 C CA . LEU A 1 131 ? 6.081 0.164 -0.508 1.00 97.50 131 LEU A CA 1
ATOM 1015 C C . LEU A 1 131 ? 6.182 1.252 0.564 1.00 97.50 131 LEU A C 1
ATOM 1017 O O . LEU A 1 131 ? 5.185 1.891 0.896 1.00 97.50 131 LEU A O 1
ATOM 1021 N N . ARG A 1 132 ? 7.389 1.539 1.068 1.00 97.50 132 ARG A N 1
ATOM 1022 C CA . ARG A 1 132 ? 7.580 2.630 2.032 1.00 97.50 132 ARG A CA 1
ATOM 1023 C C . ARG A 1 132 ? 7.135 3.964 1.447 1.00 97.50 132 ARG A C 1
ATOM 1025 O O . ARG A 1 132 ? 6.414 4.714 2.105 1.00 97.50 132 ARG A O 1
ATOM 1032 N N . PHE A 1 133 ? 7.566 4.266 0.223 1.00 97.56 133 PHE A N 1
ATOM 1033 C CA . PHE A 1 133 ? 7.201 5.508 -0.446 1.00 97.56 133 PHE A CA 1
ATOM 1034 C C . PHE A 1 133 ? 5.684 5.619 -0.637 1.00 97.56 133 PHE A C 1
ATOM 1036 O O . PHE A 1 133 ? 5.113 6.661 -0.321 1.00 97.56 133 PHE A O 1
ATOM 1043 N N . TYR A 1 134 ? 5.035 4.548 -1.087 1.00 97.62 134 TYR A N 1
ATOM 1044 C CA . TYR A 1 134 ? 3.587 4.448 -1.230 1.00 97.62 134 TYR A CA 1
ATOM 1045 C C . TYR A 1 134 ? 2.860 4.748 0.086 1.00 97.62 134 TYR A C 1
ATOM 1047 O O . TYR A 1 134 ? 2.059 5.680 0.147 1.00 97.62 134 TYR A O 1
ATOM 1055 N N . VAL A 1 135 ? 3.209 4.042 1.167 1.00 96.94 135 VAL A N 1
ATOM 1056 C CA . VAL A 1 135 ? 2.535 4.171 2.468 1.00 96.94 135 VAL A CA 1
ATOM 1057 C C . VAL A 1 135 ? 2.707 5.570 3.076 1.00 96.94 135 VAL A C 1
ATOM 1059 O O . VAL A 1 135 ? 1.754 6.110 3.629 1.00 96.94 135 VAL A O 1
ATOM 1062 N N . ILE A 1 136 ? 3.867 6.222 2.907 1.00 95.69 136 ILE A N 1
ATOM 1063 C CA . ILE A 1 136 ? 4.079 7.624 3.339 1.00 95.69 136 ILE A CA 1
ATOM 1064 C C . ILE A 1 136 ? 3.077 8.592 2.682 1.00 95.69 136 ILE A C 1
ATOM 1066 O O . ILE A 1 136 ? 2.732 9.625 3.263 1.00 95.69 136 ILE A O 1
ATOM 1070 N N . HIS A 1 137 ? 2.629 8.291 1.461 1.00 95.06 137 HIS A N 1
ATOM 1071 C CA . HIS A 1 137 ? 1.731 9.154 0.693 1.00 95.06 137 HIS A CA 1
ATOM 1072 C C . HIS A 1 137 ? 0.248 8.777 0.836 1.00 95.06 137 HIS A C 1
ATOM 1074 O O . HIS A 1 137 ? -0.605 9.480 0.291 1.00 95.06 137 HIS A O 1
ATOM 1080 N N . LEU A 1 138 ? -0.081 7.763 1.642 1.00 93.88 138 LEU A N 1
ATOM 1081 C CA . LEU A 1 138 ? -1.446 7.456 2.081 1.00 93.88 138 LEU A CA 1
ATOM 1082 C C . LEU A 1 138 ? -1.875 8.383 3.236 1.00 93.88 138 LEU A C 1
ATOM 1084 O O . LEU A 1 138 ? -2.136 7.946 4.355 1.00 93.88 138 LEU A O 1
ATOM 1088 N N . LYS A 1 139 ? -1.879 9.697 2.994 1.00 83.31 139 LYS A N 1
ATOM 1089 C CA . LYS A 1 139 ? -2.045 10.715 4.051 1.00 83.31 139 LYS A CA 1
ATOM 1090 C C . LYS A 1 139 ? -3.489 10.922 4.512 1.00 83.31 139 LYS A C 1
ATOM 1092 O O . LYS A 1 139 ? -3.709 11.412 5.613 1.00 83.31 139 LYS A O 1
ATOM 1097 N N . ASP A 1 140 ? -4.449 10.580 3.670 1.00 85.25 140 ASP A N 1
ATOM 1098 C CA . ASP A 1 140 ? -5.881 10.863 3.803 1.00 85.25 140 ASP A CA 1
ATOM 1099 C C . ASP A 1 140 ? -6.709 9.611 4.129 1.00 85.25 140 ASP A C 1
ATOM 1101 O O . ASP A 1 140 ? -7.921 9.601 3.929 1.00 85.25 140 ASP A O 1
ATOM 1105 N N . LEU A 1 141 ? -6.069 8.555 4.647 1.00 88.19 141 LEU A N 1
ATOM 1106 C CA . LEU A 1 141 ? -6.778 7.354 5.082 1.00 88.19 141 LEU A CA 1
ATOM 1107 C C . LEU A 1 141 ? -7.749 7.688 6.218 1.00 88.19 141 LEU A C 1
ATOM 1109 O O . LEU A 1 141 ? -7.332 8.065 7.315 1.00 88.19 141 LEU A O 1
ATOM 1113 N N . GLN A 1 142 ? -9.040 7.511 5.950 1.00 86.81 142 GLN A N 1
ATOM 1114 C CA . GLN A 1 142 ? -10.085 7.634 6.957 1.00 86.81 142 GLN A CA 1
ATOM 1115 C C . GLN A 1 142 ? -10.238 6.320 7.730 1.00 86.81 142 GLN A C 1
ATOM 1117 O O . GLN A 1 142 ? -9.990 5.249 7.168 1.00 86.81 142 GLN A O 1
ATOM 1122 N N . PRO A 1 143 ? -10.653 6.368 9.005 1.00 86.31 143 PRO A N 1
ATOM 1123 C CA . PRO A 1 143 ? -11.095 5.175 9.711 1.00 86.31 143 PRO A CA 1
ATOM 1124 C C . PRO A 1 143 ? -12.294 4.533 9.000 1.00 86.31 143 PRO A C 1
ATOM 1126 O O . PRO A 1 143 ? -13.161 5.240 8.487 1.00 86.31 143 PRO A O 1
ATOM 1129 N N . VAL A 1 144 ? -12.366 3.201 8.999 1.00 87.94 144 VAL A N 1
ATOM 1130 C CA . VAL A 1 144 ? -13.447 2.445 8.341 1.00 87.94 144 VAL A CA 1
ATOM 1131 C C . VAL A 1 144 ? -14.157 1.566 9.359 1.00 87.94 144 VAL A C 1
ATOM 1133 O O . VAL A 1 144 ? -13.508 0.869 10.135 1.00 87.94 144 VAL A O 1
ATOM 1136 N N . SER A 1 145 ? -15.487 1.584 9.379 1.00 84.62 145 SER A N 1
ATOM 1137 C CA . SER A 1 145 ? -16.267 0.641 10.183 1.00 84.62 145 SER A CA 1
ATOM 1138 C C . SER A 1 145 ? -16.242 -0.734 9.523 1.00 84.62 145 SER A C 1
ATOM 1140 O O . SER A 1 145 ? -16.614 -0.863 8.364 1.00 84.62 145 SER A O 1
ATOM 1142 N N . VAL A 1 146 ? -15.813 -1.752 10.265 1.00 80.44 146 VAL A N 1
ATOM 1143 C CA . VAL A 1 146 ? -15.830 -3.149 9.826 1.00 80.44 146 VAL A CA 1
ATOM 1144 C C . VAL A 1 146 ? -16.753 -3.968 10.720 1.00 80.44 146 VAL A C 1
ATOM 1146 O O . VAL A 1 146 ? -16.833 -3.755 11.938 1.00 80.44 146 VAL A O 1
ATOM 1149 N N . SER A 1 147 ? -17.445 -4.924 10.110 1.00 77.94 147 SER A N 1
ATOM 1150 C CA . SER A 1 147 ? -18.271 -5.886 10.831 1.00 77.94 147 SER A CA 1
ATOM 1151 C C . SER A 1 147 ? -17.378 -6.821 11.640 1.00 77.94 147 SER A C 1
ATOM 1153 O O . SER A 1 147 ? -16.418 -7.397 11.128 1.00 77.94 147 SER A O 1
ATOM 1155 N N . ARG A 1 148 ? -17.670 -6.990 12.933 1.00 65.56 148 ARG A N 1
ATOM 1156 C CA . ARG A 1 148 ? -17.017 -8.042 13.715 1.00 65.56 148 ARG A CA 1
ATOM 1157 C C . ARG A 1 148 ? -17.572 -9.395 13.258 1.00 65.56 148 ARG A C 1
ATOM 1159 O O . ARG A 1 148 ? -18.797 -9.533 13.212 1.00 65.56 148 ARG A O 1
ATOM 1166 N N . PRO A 1 149 ? -16.720 -10.401 12.993 1.00 61.16 149 PRO A N 1
ATOM 1167 C CA . PRO A 1 149 ? -17.202 -11.759 12.797 1.00 61.16 149 PRO A CA 1
ATOM 1168 C C . PRO A 1 149 ? -18.028 -12.196 14.015 1.00 61.16 149 PRO A C 1
ATOM 1170 O O . PRO A 1 149 ? -17.657 -11.833 15.141 1.00 61.16 149 PRO A O 1
ATOM 1173 N N . PRO A 1 150 ? -19.127 -12.948 13.834 1.00 58.12 150 PRO A N 1
ATOM 1174 C CA . PRO A 1 150 ? -19.887 -13.471 14.960 1.00 58.12 150 PRO A CA 1
ATOM 1175 C C . PRO A 1 150 ? -18.943 -14.208 15.913 1.00 58.12 150 PRO A C 1
ATOM 1177 O O . PRO A 1 150 ? -18.080 -14.981 15.492 1.00 58.12 150 PRO A O 1
ATOM 1180 N N . GLN A 1 151 ? -19.058 -13.903 17.206 1.00 54.31 151 GLN A N 1
ATOM 1181 C CA . GLN A 1 151 ? -18.265 -14.574 18.226 1.00 54.31 151 GLN A CA 1
ATOM 1182 C C . GLN A 1 151 ? -18.609 -16.069 18.165 1.00 54.31 151 GLN A C 1
ATOM 1184 O O . GLN A 1 151 ? -19.800 -16.387 18.137 1.00 54.31 151 GLN A O 1
ATOM 1189 N N . PRO A 1 152 ? -17.620 -16.978 18.094 1.00 50.59 152 PRO A N 1
ATOM 1190 C CA . PRO A 1 152 ? -17.911 -18.395 17.961 1.00 50.59 152 PRO A CA 1
ATOM 1191 C C . PRO A 1 152 ? -18.769 -18.837 19.146 1.00 50.59 152 PRO A C 1
ATOM 1193 O O . PRO A 1 152 ? -18.343 -18.754 20.300 1.00 50.59 152 PRO A O 1
ATOM 1196 N N . THR A 1 153 ? -19.989 -19.293 18.860 1.00 51.78 153 THR A N 1
ATOM 1197 C CA . THR A 1 153 ? -20.693 -20.191 19.772 1.00 51.78 153 THR A CA 1
ATOM 1198 C C . THR A 1 153 ? -19.824 -21.430 19.931 1.00 51.78 153 THR A C 1
ATOM 1200 O O . THR A 1 153 ? -19.159 -21.832 18.982 1.00 51.78 153 THR A O 1
ATOM 1203 N N . SER A 1 154 ? -19.790 -21.989 21.136 1.00 49.09 154 SER A N 1
ATOM 1204 C CA . SER A 1 154 ? -18.879 -23.023 21.650 1.00 49.09 154 SER A CA 1
ATOM 1205 C C . SER A 1 154 ? -18.927 -24.390 20.935 1.00 49.09 154 SER A C 1
ATOM 1207 O O . SER A 1 154 ? -18.854 -25.431 21.581 1.00 49.09 154 SER A O 1
ATOM 1209 N N . SER A 1 155 ? -19.074 -24.420 19.617 1.00 44.97 155 SER A N 1
ATOM 1210 C CA . SER A 1 155 ? -19.110 -25.607 18.779 1.00 44.97 155 SER A CA 1
ATOM 1211 C C . SER A 1 155 ? -17.869 -25.661 17.889 1.00 44.97 155 SER A C 1
ATOM 1213 O O . SER A 1 155 ? -17.618 -24.783 17.068 1.00 44.97 155 SER A O 1
ATOM 1215 N N . SER A 1 156 ? -17.123 -26.728 18.150 1.00 44.44 156 SER A N 1
ATOM 1216 C CA . SER A 1 156 ? -16.001 -27.342 17.446 1.00 44.44 156 SER A CA 1
ATOM 1217 C C . SER A 1 156 ? -15.916 -27.143 15.923 1.00 44.44 156 SER A C 1
ATOM 1219 O O . SER A 1 156 ? -16.912 -27.245 15.213 1.00 44.44 156 SER A O 1
ATOM 1221 N N . ASP A 1 157 ? -14.661 -27.032 15.481 1.00 43.78 157 ASP A N 1
ATOM 1222 C CA . ASP A 1 157 ? -14.095 -27.420 14.181 1.00 43.78 157 ASP A CA 1
ATOM 1223 C C . ASP A 1 157 ? -14.115 -26.442 12.987 1.00 43.78 157 ASP A C 1
ATOM 1225 O O . ASP A 1 157 ? -15.140 -25.998 12.483 1.00 43.78 157 ASP A O 1
ATOM 1229 N N . ASN A 1 158 ? -12.892 -26.224 12.476 1.00 41.34 158 ASN A N 1
ATOM 1230 C CA . ASN A 1 158 ? -12.472 -25.542 11.245 1.00 41.34 158 ASN A CA 1
ATOM 1231 C C . ASN A 1 158 ? -12.330 -24.010 11.281 1.00 41.34 158 ASN A C 1
ATOM 1233 O O . ASN A 1 158 ? -13.041 -23.263 10.610 1.00 41.34 158 ASN A O 1
ATOM 1237 N N . PHE A 1 159 ? -11.269 -23.547 11.952 1.00 41.12 159 PHE A N 1
ATOM 1238 C CA . PHE A 1 159 ? -10.680 -22.223 11.722 1.00 41.12 159 PHE A CA 1
ATOM 1239 C C . PHE A 1 159 ? -10.063 -22.164 10.312 1.00 41.12 159 PHE A C 1
ATOM 1241 O O . PHE A 1 159 ? -8.891 -22.475 10.103 1.00 41.12 159 PHE A O 1
ATOM 1248 N N . ARG A 1 160 ? -10.850 -21.771 9.311 1.00 36.59 160 ARG A N 1
ATOM 1249 C CA . ARG A 1 160 ? -10.295 -21.276 8.045 1.00 36.59 160 ARG A CA 1
ATOM 1250 C C . ARG A 1 160 ? -9.857 -19.824 8.282 1.00 36.59 160 ARG A C 1
ATOM 1252 O O . ARG A 1 160 ? -10.608 -19.103 8.941 1.00 36.59 160 ARG A O 1
ATOM 1259 N N . PRO A 1 161 ? -8.678 -19.373 7.808 1.00 42.62 161 PRO A N 1
ATOM 1260 C CA . PRO A 1 161 ? -8.292 -17.974 7.946 1.00 42.62 161 PRO A CA 1
ATOM 1261 C C . PRO A 1 161 ? -9.392 -17.105 7.336 1.00 42.62 161 PRO A C 1
ATOM 1263 O O . PRO A 1 161 ? -9.662 -17.189 6.138 1.00 42.62 161 PRO A O 1
ATOM 1266 N N . MET A 1 162 ? -10.073 -16.344 8.197 1.00 48.19 162 MET A N 1
ATOM 1267 C CA . MET A 1 162 ? -11.127 -15.422 7.798 1.00 48.19 162 MET A CA 1
ATOM 1268 C C . MET A 1 162 ? -10.549 -14.474 6.757 1.00 48.19 162 MET A C 1
ATOM 1270 O O . MET A 1 162 ? -9.613 -13.721 7.037 1.00 48.19 162 MET A O 1
ATOM 1274 N N . THR A 1 163 ? -11.125 -14.498 5.558 1.00 49.53 163 THR A N 1
ATOM 1275 C CA . THR A 1 163 ? -11.097 -13.334 4.683 1.00 49.53 163 THR A CA 1
ATOM 1276 C C . THR A 1 163 ? -11.558 -12.155 5.530 1.00 49.53 163 THR A C 1
ATOM 1278 O O . THR A 1 163 ? -12.584 -12.244 6.202 1.00 49.53 163 THR A O 1
ATOM 1281 N N . VAL A 1 164 ? -10.764 -11.086 5.578 1.00 55.06 164 VAL A N 1
ATOM 1282 C CA . VAL A 1 164 ? -11.207 -9.845 6.213 1.00 55.06 164 VAL A CA 1
ATOM 1283 C C . VAL A 1 164 ? -12.360 -9.328 5.358 1.00 55.06 164 VAL A C 1
ATOM 1285 O O . VAL A 1 164 ? -12.128 -8.708 4.323 1.00 55.06 164 VAL A O 1
ATOM 1288 N N . GLU A 1 165 ? -13.587 -9.665 5.744 1.00 50.44 165 GLU A N 1
ATOM 1289 C CA . GLU A 1 165 ? -14.785 -9.001 5.250 1.00 50.44 165 GLU A CA 1
ATOM 1290 C C . GLU A 1 165 ? -14.779 -7.596 5.855 1.00 50.44 165 GLU A C 1
ATOM 1292 O O . GLU A 1 165 ? -14.962 -7.398 7.059 1.00 50.44 165 GLU A O 1
ATOM 1297 N N . CYS A 1 166 ? -14.434 -6.632 5.008 1.00 64.69 166 CYS A N 1
ATOM 1298 C CA . CYS A 1 166 ? -14.975 -5.292 5.110 1.00 64.69 166 CYS A CA 1
ATOM 1299 C C . CYS A 1 166 ? -16.366 -5.365 4.444 1.00 64.69 166 CYS A C 1
ATOM 1301 O O . CYS A 1 166 ? -17.303 -4.797 5.029 1.00 64.69 166 CYS A O 1
#

Foldseek 3Di:
DDDDDPPVVVVVVVVVVVVVVVVVPPPPPDDDDPVLVWDKDDLLVLLVLLLVLFDPDADDDPVLLVQLLDLLCLLVQLVQLLVVCCVAPVVCPSVNNVSSLSCCQQRDDDPCSVVDHYDDQDHPNSSRNSSNSSSVNPPPRDIGTARDDPDDDPDDDDDDPDRRHD

Sequence (166 aa):
MVLASSTTSILCMLLPLLMLFHQGLQISDRGSDAHHLLRTLDCRTIALEILVKLPVSGLNNSDDKANLRNSTLRRVNLDEFLKSQEEFDSQDTTDIKSKLQKLKCCIPAAASDSVLPGVYNKDLDDFKKKLRFYVIHLKDLQPVSVSRPPQPTSSSDNFRPMTVEC

Nearest PDB structures (foldseek):
  2l3o-assembly1_A  TM=5.765E-01  e=2.574E-06  Mus musculus
  5uv8-assembly1_B  TM=8.139E-01  e=1.454E-03  Homo sapiens
  5uwc-assembly1_I  TM=8.017E-01  e=1.307E-03  Homo sapiens
  1jli-assembly1_A  TM=7.745E-01  e=1.360E-02  Homo sapiens

GO terms:
  GO:0005125 cytokine activity (F, IDA)
  GO:0005576 extracellular region (C, IDA)
  GO:0008284 positive regulation of cell population proliferation (P, IDA)
  GO:0001558 regulation of cell growth (P, IMP)
  GO:0005125 cytokine activity (F, IMP)
  GO:0005135 interleukin-3 receptor binding (F, IMP)
  GO:0009725 response to hormone (P, IMP)
  GO:0030097 hemopoiesis (P, IMP)
  GO:0008284 positive regulation of cell population proliferation (P, IMP)

Mean predicted aligned error: 15.73 Å